Protein AF-A0A9D7SAE2-F1 (afdb_monomer_lite)

Radius of gyration: 14.71 Å; chains: 1; bounding box: 30×23×42 Å

Foldseek 3Di:
DDDDDLLVVLVVLLVVLQVLLVVLQV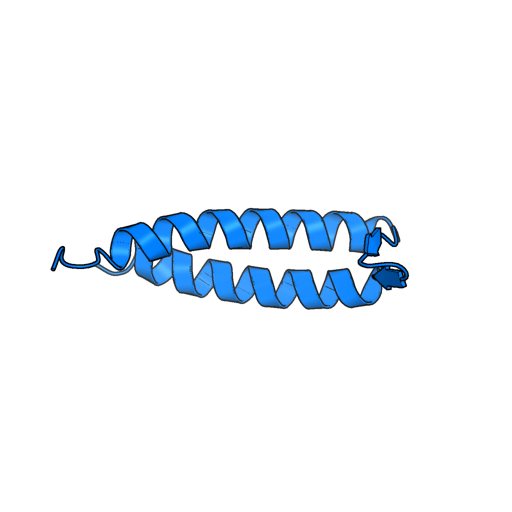CLVVQHWDDDPNRIDGSVNSNVSSVVSVVSNVVSCCSNPVND

Organism: NCBI:txid2981993

Sequence (68 aa):
MKKINWKEIFKFLSGAFFVTAGASWYFAWHQIDLPFMGGTMSHEFLAIRGCIHFVLFLITFYFGFIKK

Structure (mmCIF, N/CA/C/O backbone):
data_AF-A0A9D7SAE2-F1
#
_entry.id   AF-A0A9D7SAE2-F1
#
loop_
_atom_site.group_PDB
_atom_site.id
_atom_site.type_symbol
_atom_site.label_atom_id
_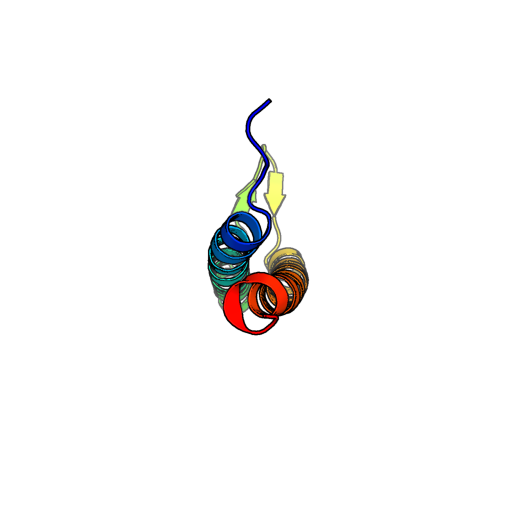atom_site.label_alt_id
_atom_site.label_comp_id
_atom_site.label_asym_id
_atom_site.label_entity_id
_atom_site.label_seq_id
_atom_site.pdbx_PDB_ins_code
_atom_site.Cartn_x
_atom_site.Cartn_y
_atom_site.Cartn_z
_atom_site.occupancy
_atom_site.B_iso_or_equiv
_atom_site.auth_seq_id
_atom_site.auth_comp_id
_atom_site.auth_asym_id
_atom_site.auth_atom_id
_atom_site.pdbx_PDB_model_num
ATOM 1 N N . MET A 1 1 ? -6.416 15.822 26.117 1.00 54.91 1 MET A N 1
ATOM 2 C CA . MET A 1 1 ? -5.949 15.158 24.875 1.00 54.91 1 MET A CA 1
ATOM 3 C C . MET A 1 1 ? -7.095 14.337 24.296 1.00 54.91 1 MET A C 1
ATOM 5 O O . MET A 1 1 ? -7.709 13.594 25.052 1.00 54.91 1 MET A O 1
ATOM 9 N N . LYS A 1 2 ? -7.436 14.484 23.006 1.00 74.88 2 LYS A N 1
ATOM 10 C CA . LYS A 1 2 ? -8.456 13.630 22.363 1.00 74.88 2 LYS A CA 1
ATOM 11 C C . LYS A 1 2 ? -7.935 12.187 22.300 1.00 74.88 2 LYS A C 1
ATOM 13 O O . LYS A 1 2 ? -6.793 11.971 21.904 1.00 74.88 2 LYS A O 1
ATOM 18 N N . LYS A 1 3 ? -8.754 11.212 22.704 1.00 85.81 3 LYS A N 1
ATOM 19 C CA . LYS A 1 3 ? -8.411 9.784 22.627 1.00 85.81 3 LYS A CA 1
ATOM 20 C C . LYS A 1 3 ? -8.347 9.373 21.154 1.00 85.81 3 LYS A C 1
ATOM 22 O O . LYS A 1 3 ? -9.309 9.580 20.420 1.00 85.81 3 LYS A O 1
ATOM 27 N N . ILE A 1 4 ? -7.216 8.821 20.726 1.00 88.44 4 ILE A N 1
ATOM 28 C CA . ILE A 1 4 ? -7.032 8.343 19.353 1.00 88.44 4 ILE A CA 1
ATOM 29 C C . ILE A 1 4 ? -7.924 7.117 19.126 1.00 88.44 4 ILE A C 1
ATOM 31 O O . ILE A 1 4 ? -7.866 6.150 19.889 1.00 88.44 4 ILE A O 1
ATOM 35 N N . ASN A 1 5 ? -8.745 7.153 18.074 1.00 93.62 5 ASN A N 1
ATOM 36 C CA . ASN A 1 5 ? -9.551 6.011 17.655 1.00 93.62 5 ASN A CA 1
ATOM 37 C C . ASN A 1 5 ? -8.752 5.134 16.681 1.00 93.62 5 ASN A C 1
ATOM 39 O O . ASN A 1 5 ? -8.804 5.314 15.466 1.00 93.62 5 ASN A O 1
ATOM 43 N N . TRP A 1 6 ? -8.010 4.174 17.233 1.00 94.00 6 TRP A N 1
ATOM 44 C CA . TRP A 1 6 ? -7.175 3.250 16.461 1.00 94.00 6 TRP A CA 1
ATOM 45 C C . TRP A 1 6 ? -7.948 2.434 15.422 1.00 94.00 6 TRP A C 1
ATOM 47 O O . TRP A 1 6 ? -7.402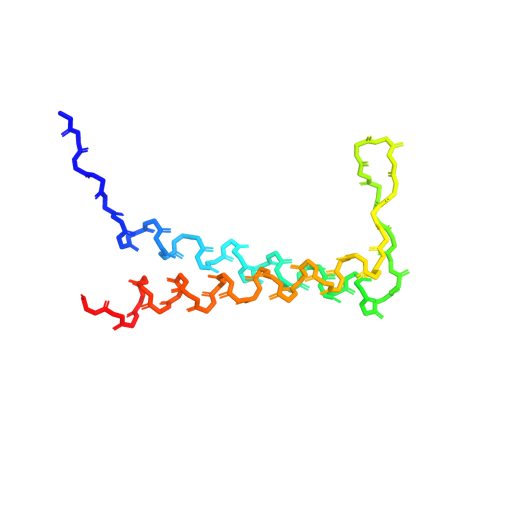 2.136 14.364 1.00 94.00 6 TRP A O 1
ATOM 57 N N . LYS A 1 7 ? -9.221 2.106 15.681 1.00 95.31 7 LYS A N 1
ATOM 58 C CA . LYS A 1 7 ? -10.044 1.333 14.742 1.00 95.31 7 LYS A CA 1
ATOM 59 C C . LYS A 1 7 ? -10.286 2.108 13.449 1.00 95.31 7 LYS A C 1
ATOM 61 O O . LYS A 1 7 ? -10.109 1.560 12.367 1.00 95.31 7 LYS A O 1
ATOM 66 N N . GLU A 1 8 ? -10.611 3.395 13.558 1.00 96.44 8 GLU A N 1
ATOM 67 C CA . GLU A 1 8 ? -10.792 4.264 12.388 1.00 96.44 8 GLU A CA 1
ATOM 68 C C . GLU A 1 8 ? -9.477 4.506 11.639 1.00 96.44 8 GLU A C 1
ATOM 70 O O . GLU A 1 8 ? -9.465 4.510 10.409 1.00 96.44 8 GLU A O 1
ATOM 75 N N . ILE A 1 9 ? -8.350 4.602 12.356 1.00 96.88 9 ILE A N 1
ATOM 76 C CA . ILE A 1 9 ? -7.023 4.659 11.725 1.00 96.88 9 ILE A CA 1
ATOM 77 C C . ILE A 1 9 ? -6.762 3.394 10.902 1.00 96.88 9 ILE A C 1
ATOM 79 O O . ILE A 1 9 ? -6.352 3.494 9.749 1.00 96.88 9 ILE A O 1
ATOM 83 N N . PHE A 1 10 ? -7.024 2.205 11.450 1.00 97.88 10 PHE A N 1
ATOM 84 C CA . PHE A 1 10 ? -6.812 0.954 10.719 1.00 97.88 10 PHE A CA 1
ATOM 85 C C . PHE A 1 10 ? -7.716 0.820 9.493 1.00 97.88 10 PHE A C 1
ATOM 87 O O . PHE A 1 10 ? -7.247 0.367 8.450 1.00 97.88 10 PHE A O 1
ATOM 94 N N . LYS A 1 11 ? -8.971 1.276 9.567 1.00 97.62 11 LYS A N 1
ATOM 95 C CA . LYS A 1 11 ? -9.855 1.327 8.392 1.00 97.62 11 LYS A CA 1
ATOM 96 C C . LYS A 1 11 ? -9.277 2.214 7.295 1.00 97.62 11 LYS A C 1
ATOM 98 O O . LYS A 1 11 ? -9.163 1.764 6.156 1.00 97.62 11 LYS A O 1
ATOM 103 N N . PHE A 1 12 ? -8.855 3.431 7.639 1.00 97.94 12 PHE A N 1
ATOM 104 C CA . PHE A 1 12 ? -8.229 4.348 6.686 1.00 97.94 12 PHE A CA 1
ATOM 105 C C . PHE A 1 12 ? -6.965 3.743 6.058 1.00 97.94 12 PHE A C 1
ATOM 107 O O . PHE A 1 12 ? -6.836 3.699 4.834 1.00 97.94 12 PHE A O 1
ATOM 114 N N . LEU A 1 13 ? -6.063 3.218 6.893 1.00 98.25 13 LEU A N 1
ATOM 115 C CA . LEU A 1 13 ? -4.813 2.613 6.438 1.00 98.25 13 LEU A CA 1
ATOM 116 C C . LEU A 1 13 ? -5.050 1.417 5.518 1.00 98.25 13 LEU A C 1
ATOM 118 O O . LEU A 1 13 ? -4.345 1.283 4.524 1.00 98.25 13 LEU A O 1
ATOM 122 N N . SER A 1 14 ? -6.058 0.586 5.792 1.00 98.31 14 SER A N 1
ATOM 123 C CA . SER A 1 14 ? -6.363 -0.559 4.931 1.00 98.31 14 SER A CA 1
ATOM 124 C C . SER A 1 14 ? -6.698 -0.135 3.500 1.00 98.31 14 SER A C 1
ATOM 126 O O . SER A 1 14 ? -6.161 -0.708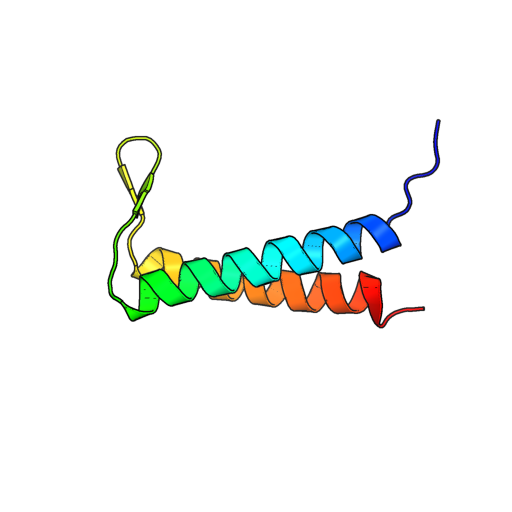 2.555 1.00 98.31 14 SER A O 1
ATOM 128 N N . GLY A 1 15 ? -7.486 0.931 3.324 1.00 98.06 15 GLY A N 1
ATOM 129 C CA . GLY A 1 15 ? -7.780 1.482 2.002 1.00 98.06 15 GLY A CA 1
ATOM 130 C C . GLY A 1 15 ? -6.527 2.031 1.318 1.00 98.06 15 GLY A C 1
ATOM 131 O O . GLY A 1 15 ? -6.264 1.709 0.160 1.00 98.06 15 GLY A O 1
ATOM 132 N N . ALA A 1 16 ? -5.714 2.801 2.046 1.00 98.31 16 ALA A N 1
ATOM 133 C CA . ALA A 1 16 ? -4.478 3.375 1.512 1.00 98.31 16 ALA A CA 1
ATOM 134 C C . ALA A 1 16 ? -3.483 2.293 1.053 1.00 98.31 16 ALA A C 1
ATOM 136 O O . ALA A 1 16 ? -2.920 2.375 -0.043 1.00 98.31 16 ALA A O 1
ATOM 137 N N . PHE A 1 17 ? -3.297 1.249 1.863 1.00 98.50 17 PHE A N 1
ATOM 138 C CA . PHE A 1 17 ? -2.424 0.127 1.537 1.00 98.50 17 PHE A CA 1
ATOM 139 C C . PHE A 1 17 ? -2.954 -0.701 0.367 1.00 98.50 17 PHE A C 1
ATOM 141 O O . PHE A 1 17 ? -2.173 -1.051 -0.516 1.00 98.50 17 PHE A O 1
ATOM 148 N N . PHE A 1 18 ? -4.265 -0.950 0.304 1.00 98.44 18 PHE A N 1
ATOM 149 C CA . PHE A 1 18 ? -4.882 -1.688 -0.798 1.00 98.44 18 PHE A CA 1
ATOM 150 C C . PHE A 1 18 ? -4.676 -0.988 -2.146 1.00 98.44 18 PHE A C 1
ATOM 152 O O . PHE A 1 18 ? -4.189 -1.601 -3.097 1.00 98.44 18 PHE A O 1
ATOM 159 N N . VAL A 1 19 ? -4.968 0.315 -2.214 1.00 98.44 19 VAL A N 1
ATOM 160 C CA . VAL A 1 19 ? -4.784 1.108 -3.440 1.00 98.44 19 VAL A CA 1
ATOM 161 C C . VAL A 1 19 ? -3.308 1.161 -3.835 1.00 98.44 19 VAL A C 1
ATOM 163 O O . VAL A 1 19 ? -2.975 0.991 -5.006 1.00 98.44 19 VAL A O 1
ATOM 166 N N . THR A 1 20 ? -2.405 1.332 -2.866 1.00 97.81 20 THR A N 1
ATOM 167 C CA . THR A 1 20 ? -0.960 1.382 -3.141 1.00 97.81 20 THR A CA 1
ATOM 168 C C . THR A 1 20 ? -0.428 0.044 -3.648 1.00 97.81 20 THR A C 1
ATOM 170 O O . THR A 1 20 ? 0.398 0.026 -4.564 1.00 97.81 20 THR A O 1
ATOM 173 N N . ALA A 1 21 ? -0.899 -1.073 -3.088 1.00 98.38 21 ALA A N 1
ATOM 174 C CA . ALA A 1 21 ? -0.552 -2.410 -3.555 1.00 98.38 21 ALA A CA 1
ATOM 175 C C . ALA A 1 21 ? -1.000 -2.619 -5.006 1.00 98.38 21 ALA A C 1
ATOM 177 O O . ALA A 1 21 ? -0.176 -2.960 -5.853 1.00 98.38 21 ALA A O 1
ATOM 178 N N . GLY A 1 22 ? -2.267 -2.309 -5.305 1.00 98.12 22 GLY A N 1
ATOM 179 C CA . GLY A 1 22 ? -2.826 -2.412 -6.652 1.00 98.12 22 GLY A CA 1
ATOM 180 C C . GLY A 1 22 ? -2.085 -1.550 -7.673 1.00 98.12 22 GLY A C 1
ATOM 181 O O . GLY A 1 22 ? -1.690 -2.052 -8.720 1.00 98.12 22 GLY A O 1
ATOM 182 N N . ALA A 1 23 ? -1.813 -0.283 -7.350 1.00 97.94 23 ALA A N 1
ATOM 183 C CA . ALA A 1 23 ? -1.049 0.600 -8.230 1.00 97.94 23 ALA A CA 1
ATOM 184 C C . ALA A 1 23 ? 0.374 0.073 -8.473 1.00 97.94 23 ALA A C 1
ATOM 186 O O . ALA A 1 23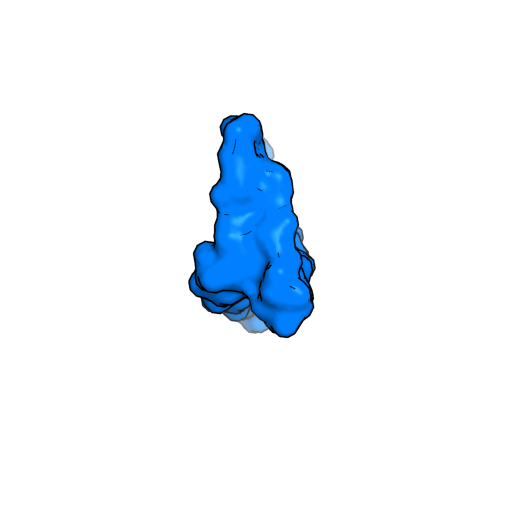 ? 0.829 0.023 -9.611 1.00 97.94 23 ALA A O 1
ATOM 187 N N . SER A 1 24 ? 1.071 -0.364 -7.419 1.00 97.75 24 SER A N 1
ATOM 188 C CA . SER A 1 24 ? 2.448 -0.863 -7.546 1.00 97.75 24 SER A CA 1
ATOM 189 C C . SER A 1 24 ? 2.508 -2.131 -8.405 1.00 97.75 24 SER A C 1
ATOM 191 O O . SER A 1 24 ? 3.361 -2.234 -9.281 1.00 97.75 24 SER A O 1
ATOM 193 N N . TRP A 1 25 ? 1.569 -3.063 -8.220 1.00 98.25 25 TRP A N 1
ATOM 194 C CA . TRP A 1 25 ? 1.478 -4.256 -9.062 1.00 98.25 25 TRP A CA 1
ATOM 195 C C . TRP A 1 25 ? 1.048 -3.960 -10.493 1.00 98.25 25 TRP A C 1
ATOM 197 O O . TRP A 1 25 ? 1.559 -4.605 -11.399 1.00 98.25 25 TRP A O 1
ATOM 207 N N . TYR A 1 26 ? 0.172 -2.980 -10.720 1.00 98.19 26 TYR A N 1
ATOM 208 C CA . TYR A 1 26 ? -0.189 -2.550 -12.070 1.00 98.19 26 TYR A CA 1
ATOM 209 C C . TYR A 1 26 ? 1.051 -2.096 -12.852 1.00 98.19 26 TYR A C 1
ATOM 211 O O . TYR A 1 26 ? 1.319 -2.599 -13.940 1.00 98.19 26 TYR A O 1
ATOM 219 N N . PHE A 1 27 ? 1.860 -1.206 -12.273 1.00 97.75 27 PHE A N 1
ATOM 220 C CA . PHE A 1 27 ? 3.094 -0.754 -12.920 1.00 97.75 27 PHE A CA 1
ATOM 221 C C . PHE A 1 27 ? 4.111 -1.885 -13.088 1.00 97.75 27 PHE A C 1
ATOM 223 O O . PHE A 1 27 ? 4.722 -1.998 -14.148 1.00 97.75 27 PHE A O 1
ATOM 230 N N . ALA A 1 28 ? 4.238 -2.762 -12.088 1.00 97.62 28 ALA A N 1
ATOM 231 C CA . ALA A 1 28 ? 5.094 -3.941 -12.173 1.00 97.62 28 ALA A CA 1
ATOM 232 C C . ALA A 1 28 ? 4.697 -4.872 -13.332 1.00 97.62 28 ALA A C 1
ATOM 234 O O . ALA A 1 28 ? 5.551 -5.308 -14.100 1.00 97.62 28 ALA A O 1
ATOM 235 N N . TRP A 1 29 ? 3.398 -5.143 -13.477 1.00 98.06 29 TRP A N 1
ATOM 236 C CA . TRP A 1 29 ? 2.841 -6.015 -14.511 1.00 98.06 29 TRP A CA 1
ATOM 237 C C . TRP A 1 29 ? 3.075 -5.469 -15.918 1.00 98.06 29 TRP A C 1
ATOM 239 O O . TRP A 1 29 ? 3.389 -6.218 -16.838 1.00 98.06 29 TRP A O 1
ATOM 249 N N . HIS A 1 30 ? 2.957 -4.152 -16.077 1.00 98.12 30 HIS A N 1
ATOM 250 C CA . HIS A 1 30 ? 3.178 -3.476 -17.351 1.00 98.12 30 HIS A CA 1
ATOM 251 C C . HIS A 1 30 ? 4.646 -3.108 -17.610 1.00 98.12 30 HIS A C 1
ATOM 253 O O . HIS A 1 30 ? 4.920 -2.454 -18.613 1.00 98.12 30 HIS A O 1
ATOM 259 N N . GLN A 1 31 ? 5.576 -3.518 -16.738 1.00 97.44 31 GLN A N 1
ATOM 260 C CA . GLN A 1 31 ? 7.005 -3.193 -16.835 1.00 97.44 31 GLN A CA 1
ATOM 261 C C . GLN A 1 31 ? 7.259 -1.678 -16.947 1.00 97.44 31 GLN A C 1
ATOM 263 O O . GLN A 1 31 ? 8.114 -1.222 -17.703 1.00 97.44 31 GLN A O 1
ATOM 268 N N . ILE A 1 32 ? 6.479 -0.889 -16.202 1.00 96.94 32 ILE A N 1
ATOM 269 C CA . ILE A 1 32 ? 6.569 0.572 -16.187 1.00 96.94 32 ILE A CA 1
ATOM 270 C C . ILE A 1 32 ? 7.420 1.008 -15.000 1.00 96.94 32 ILE A C 1
ATOM 272 O O . ILE A 1 32 ? 7.023 0.847 -13.843 1.00 96.94 32 ILE A O 1
ATOM 276 N N . ASP A 1 33 ? 8.549 1.636 -15.304 1.00 95.56 33 ASP A N 1
ATOM 277 C CA . ASP A 1 33 ? 9.358 2.336 -14.314 1.00 95.56 33 ASP A CA 1
ATOM 278 C C . ASP A 1 33 ? 8.764 3.714 -14.015 1.00 95.56 33 ASP A C 1
ATOM 280 O O . ASP A 1 33 ? 8.298 4.428 -14.909 1.00 95.56 33 ASP A O 1
ATOM 284 N N . LEU A 1 34 ? 8.792 4.110 -12.742 1.00 94.44 34 LEU A N 1
ATOM 285 C CA . LEU A 1 34 ? 8.249 5.395 -12.306 1.00 94.44 34 LEU A CA 1
ATOM 286 C C . LEU A 1 34 ? 9.368 6.392 -11.993 1.00 94.44 34 LEU A C 1
ATOM 288 O O . LEU A 1 34 ? 10.304 6.042 -11.270 1.00 94.44 34 LEU A O 1
ATOM 292 N N . PRO A 1 35 ? 9.271 7.656 -12.438 1.00 94.69 35 PRO A N 1
ATOM 293 C CA . PRO A 1 35 ? 10.172 8.696 -11.964 1.00 94.69 35 PRO A CA 1
ATOM 294 C C . PRO A 1 35 ? 9.917 8.951 -10.474 1.00 94.69 35 PRO A C 1
ATOM 296 O O . PRO A 1 35 ? 8.779 9.162 -10.048 1.00 94.69 35 PRO A O 1
ATOM 299 N N . PHE A 1 36 ? 10.972 8.938 -9.663 1.00 92.38 36 PHE A N 1
ATOM 300 C CA . PHE A 1 36 ? 10.861 9.130 -8.221 1.00 92.38 36 PHE A CA 1
ATOM 301 C C . PHE A 1 36 ? 12.080 9.860 -7.652 1.00 92.38 36 PHE A C 1
ATOM 303 O O . PHE A 1 36 ? 13.201 9.371 -7.740 1.00 92.38 36 PHE A O 1
ATOM 310 N N . MET A 1 37 ? 11.852 11.034 -7.050 1.00 91.00 37 MET A N 1
ATOM 311 C CA . MET A 1 37 ? 12.869 11.852 -6.360 1.00 91.00 37 MET A CA 1
ATOM 312 C C . MET A 1 37 ? 14.185 12.050 -7.143 1.00 91.00 37 MET A C 1
ATOM 314 O O . MET A 1 37 ? 15.270 11.964 -6.577 1.00 91.00 37 MET A O 1
ATOM 318 N N . GLY A 1 38 ? 14.099 12.315 -8.450 1.00 91.19 38 GLY A N 1
ATOM 319 C CA . GLY A 1 38 ? 15.277 12.523 -9.305 1.00 91.19 38 GLY A CA 1
ATOM 320 C C . GLY A 1 38 ? 15.962 11.238 -9.788 1.00 91.19 38 GLY A C 1
ATOM 321 O O . GLY A 1 38 ? 16.944 11.323 -10.516 1.00 91.19 38 GLY A O 1
ATOM 322 N N . GLY A 1 39 ? 15.436 10.066 -9.427 1.00 91.38 39 GLY A N 1
ATOM 323 C CA . GLY A 1 39 ? 15.819 8.768 -9.978 1.00 91.38 39 GLY A CA 1
ATOM 324 C C . GLY A 1 39 ? 14.631 8.026 -10.594 1.00 91.38 39 GLY A C 1
ATOM 325 O O . GLY A 1 39 ? 13.561 8.597 -10.825 1.00 91.38 39 GLY A O 1
ATOM 326 N N . THR A 1 40 ? 14.821 6.733 -10.842 1.00 94.12 40 THR A N 1
ATOM 327 C CA . THR A 1 40 ? 13.782 5.817 -11.319 1.00 94.12 40 THR A CA 1
ATOM 328 C C . THR A 1 40 ? 13.511 4.736 -10.281 1.00 94.12 40 THR A C 1
ATOM 330 O O . THR A 1 40 ? 14.416 4.192 -9.649 1.00 94.12 40 THR A O 1
ATOM 333 N N . MET A 1 41 ? 12.235 4.436 -10.084 1.00 94.75 41 MET A N 1
ATOM 334 C CA . MET A 1 41 ? 11.769 3.319 -9.283 1.00 94.75 41 MET A CA 1
ATOM 335 C C . MET A 1 41 ? 11.424 2.179 -10.233 1.00 94.75 41 MET A C 1
ATOM 337 O O . MET A 1 41 ? 10.472 2.302 -11.007 1.00 94.75 41 MET A O 1
ATOM 341 N N . SER A 1 42 ? 12.204 1.098 -10.177 1.00 96.81 42 SER A N 1
ATOM 342 C CA . SER A 1 42 ? 12.044 -0.014 -11.110 1.00 96.81 42 SER A CA 1
ATOM 343 C C . SER A 1 42 ? 10.734 -0.770 -10.894 1.00 96.81 42 SER A C 1
ATOM 345 O O . SER A 1 42 ? 10.244 -0.912 -9.765 1.00 96.81 42 SER A O 1
ATOM 347 N N . HIS A 1 43 ? 10.183 -1.315 -11.973 1.00 96.31 43 HIS A N 1
ATOM 348 C CA . HIS A 1 43 ? 8.991 -2.161 -11.946 1.00 96.31 43 HIS A CA 1
ATOM 349 C C . HIS A 1 43 ? 9.166 -3.408 -11.050 1.00 96.31 43 HIS A C 1
ATOM 351 O O . HIS A 1 43 ? 8.219 -3.852 -10.400 1.00 96.31 43 HIS A O 1
ATOM 357 N N . GLU A 1 44 ? 10.385 -3.942 -10.927 1.00 96.81 44 GLU A N 1
ATOM 358 C CA . GLU A 1 44 ? 10.737 -5.038 -10.005 1.00 96.81 44 GLU A CA 1
ATOM 359 C C . GLU A 1 44 ? 10.611 -4.617 -8.539 1.00 96.81 44 GLU A C 1
ATOM 361 O O . GLU A 1 44 ? 10.022 -5.326 -7.719 1.00 96.81 44 GLU A O 1
ATOM 366 N N . PHE A 1 45 ? 11.116 -3.426 -8.205 1.00 96.50 45 PHE A N 1
ATOM 367 C CA . PHE A 1 45 ? 10.947 -2.864 -6.873 1.00 96.50 45 PHE A CA 1
ATOM 368 C C . PHE A 1 45 ? 9.465 -2.623 -6.569 1.00 96.50 45 PHE A C 1
ATOM 370 O O . PHE A 1 45 ? 9.000 -2.927 -5.468 1.00 96.50 45 PHE A O 1
ATOM 377 N N . LEU A 1 46 ? 8.695 -2.132 -7.546 1.00 96.88 46 LEU A N 1
ATOM 378 C CA . LEU A 1 46 ? 7.248 -1.941 -7.415 1.00 96.88 46 LEU A CA 1
ATOM 379 C C . LEU A 1 46 ? 6.505 -3.262 -7.169 1.00 96.88 46 LEU A C 1
ATOM 381 O O . LEU A 1 46 ? 5.553 -3.269 -6.385 1.00 96.88 46 LEU A O 1
ATOM 385 N N . ALA A 1 47 ? 6.963 -4.382 -7.735 1.00 97.62 47 ALA A N 1
ATOM 386 C CA . ALA A 1 47 ? 6.390 -5.700 -7.463 1.00 97.62 47 ALA A CA 1
ATOM 387 C C . ALA A 1 47 ? 6.518 -6.078 -5.978 1.00 97.62 47 ALA A C 1
ATOM 389 O O . ALA A 1 47 ? 5.526 -6.416 -5.323 1.00 97.62 47 ALA A O 1
ATOM 390 N N . ILE A 1 48 ? 7.730 -5.949 -5.425 1.00 98.06 48 ILE A N 1
ATOM 391 C CA . ILE A 1 48 ? 8.019 -6.225 -4.008 1.00 98.06 48 ILE A CA 1
ATOM 392 C C . ILE A 1 48 ? 7.248 -5.251 -3.112 1.00 98.06 48 ILE A C 1
ATOM 394 O O . ILE A 1 48 ? 6.620 -5.654 -2.129 1.00 98.06 48 ILE A O 1
ATOM 398 N N . ARG A 1 49 ? 7.241 -3.963 -3.475 1.00 96.75 49 ARG A N 1
ATOM 399 C CA . ARG A 1 49 ? 6.502 -2.919 -2.759 1.00 96.75 49 ARG A CA 1
ATOM 400 C C . ARG A 1 49 ? 5.013 -3.246 -2.698 1.00 96.75 49 ARG A C 1
ATOM 402 O O . ARG A 1 49 ? 4.416 -3.094 -1.633 1.00 96.75 49 ARG A O 1
ATOM 409 N N . GLY A 1 50 ? 4.435 -3.721 -3.801 1.00 97.75 50 GLY A N 1
ATOM 410 C CA . GLY A 1 50 ? 3.046 -4.166 -3.869 1.00 97.75 50 GLY A CA 1
ATOM 411 C C . GLY A 1 50 ? 2.742 -5.265 -2.854 1.00 97.75 50 GLY A C 1
ATOM 412 O O . GLY A 1 50 ? 1.801 -5.124 -2.074 1.00 97.75 50 GLY A O 1
ATOM 413 N N . CYS A 1 51 ? 3.598 -6.287 -2.761 1.00 98.25 51 CYS A N 1
ATOM 414 C CA . CYS A 1 51 ? 3.454 -7.372 -1.785 1.00 98.25 51 CYS A CA 1
ATOM 415 C C . CYS A 1 51 ? 3.489 -6.868 -0.336 1.00 98.25 51 CYS A C 1
ATOM 417 O O . CYS A 1 51 ? 2.632 -7.240 0.465 1.00 98.25 51 CYS A O 1
ATOM 419 N N . ILE A 1 52 ? 4.436 -5.985 -0.001 1.00 98.38 52 ILE A N 1
ATOM 420 C CA . ILE A 1 52 ? 4.542 -5.403 1.348 1.00 98.38 52 ILE A CA 1
ATOM 421 C C . ILE A 1 52 ? 3.265 -4.631 1.701 1.00 98.38 52 ILE A C 1
ATOM 423 O O . ILE A 1 52 ? 2.697 -4.825 2.777 1.00 98.38 52 ILE A O 1
ATOM 427 N N . HIS A 1 53 ? 2.781 -3.783 0.790 1.00 98.50 53 HIS A N 1
ATOM 428 C CA . HIS A 1 53 ? 1.563 -3.005 1.022 1.00 98.50 53 HIS A CA 1
ATOM 429 C C . HIS A 1 53 ? 0.335 -3.908 1.108 1.00 98.50 53 HIS A C 1
ATOM 431 O O . HIS A 1 53 ? -0.544 -3.652 1.922 1.00 98.50 53 HIS A O 1
ATOM 437 N N . PHE A 1 54 ? 0.288 -5.002 0.353 1.00 98.50 54 PHE A N 1
ATOM 438 C CA . PHE A 1 54 ? -0.813 -5.951 0.449 1.00 98.50 54 PHE A CA 1
ATOM 439 C C . PHE A 1 54 ? -0.848 -6.665 1.808 1.00 98.50 54 PHE A C 1
ATOM 441 O O . PHE A 1 54 ? -1.913 -6.791 2.409 1.00 98.50 54 PHE A O 1
ATOM 448 N N . VAL A 1 55 ? 0.306 -7.055 2.358 1.00 98.62 55 VAL A N 1
ATOM 449 C CA . VAL A 1 55 ? 0.387 -7.614 3.721 1.00 98.62 55 VAL A CA 1
ATOM 450 C C . VAL A 1 55 ? -0.090 -6.595 4.759 1.00 98.62 55 VAL A C 1
ATOM 452 O O . VAL A 1 55 ? -0.891 -6.930 5.634 1.00 98.62 55 VAL A O 1
ATOM 455 N N . LEU A 1 56 ? 0.340 -5.335 4.646 1.00 98.50 56 LEU A N 1
ATOM 456 C CA . LEU A 1 56 ? -0.123 -4.261 5.531 1.00 98.50 56 LEU A CA 1
ATOM 457 C C . LEU A 1 56 ? -1.627 -4.000 5.387 1.00 98.50 56 LEU A C 1
ATOM 459 O O . LEU A 1 56 ? -2.304 -3.774 6.393 1.00 98.50 56 LEU A O 1
ATOM 463 N N . PHE A 1 57 ? -2.167 -4.087 4.171 1.00 98.50 57 PHE A N 1
ATOM 464 C CA . PHE A 1 57 ? -3.606 -4.063 3.928 1.00 98.50 57 PHE A CA 1
ATOM 465 C C . PHE A 1 57 ? -4.299 -5.181 4.706 1.00 98.50 57 PHE A C 1
ATOM 467 O O . PHE A 1 57 ? -5.201 -4.877 5.475 1.00 98.50 57 PHE A O 1
ATOM 474 N N . LEU A 1 58 ? -3.860 -6.438 4.596 1.00 98.56 58 LEU A N 1
ATOM 475 C CA . LEU A 1 58 ? -4.491 -7.559 5.304 1.00 98.56 58 LEU A CA 1
ATOM 476 C C . LEU A 1 58 ? -4.480 -7.364 6.826 1.00 98.56 58 LEU A C 1
ATOM 478 O O . LEU A 1 58 ? -5.501 -7.562 7.486 1.00 98.56 58 LEU A O 1
ATOM 482 N N . ILE A 1 59 ? -3.348 -6.918 7.379 1.00 98.31 59 ILE A N 1
ATOM 483 C CA . ILE A 1 59 ? -3.203 -6.636 8.813 1.00 98.31 59 ILE A CA 1
ATOM 484 C C . ILE A 1 59 ? -4.185 -5.539 9.237 1.00 98.31 59 ILE A C 1
ATOM 486 O O . ILE A 1 59 ? -4.991 -5.727 10.149 1.00 98.31 59 ILE A O 1
ATOM 490 N N . THR A 1 60 ? -4.146 -4.385 8.575 1.00 98.12 60 THR A N 1
ATOM 491 C CA . THR A 1 60 ? -4.977 -3.231 8.950 1.00 98.12 60 THR A CA 1
ATOM 492 C C . THR A 1 60 ? -6.457 -3.453 8.658 1.00 98.12 60 THR A C 1
ATOM 494 O O . THR A 1 60 ? -7.298 -3.037 9.451 1.00 98.12 60 THR A O 1
ATOM 497 N N . PHE A 1 61 ? -6.797 -4.184 7.599 1.00 98.31 61 PHE A N 1
ATOM 498 C CA . PHE A 1 61 ? -8.160 -4.606 7.296 1.00 98.31 61 PHE A CA 1
ATOM 499 C C . PHE A 1 61 ? -8.712 -5.502 8.404 1.00 98.31 61 PHE A C 1
ATOM 501 O O . PHE A 1 61 ? -9.813 -5.262 8.907 1.00 98.31 61 PHE A O 1
ATOM 508 N N . TYR A 1 62 ? -7.919 -6.479 8.856 1.00 98.25 62 TYR A N 1
ATOM 509 C CA . TYR A 1 62 ? -8.300 -7.337 9.970 1.00 98.25 62 TYR A CA 1
ATOM 510 C C . TYR A 1 62 ? -8.577 -6.519 11.236 1.00 98.25 62 TYR A C 1
ATOM 512 O O . TYR A 1 62 ? -9.649 -6.649 11.818 1.00 98.25 62 TYR A O 1
ATOM 520 N N . PHE A 1 63 ? -7.669 -5.630 11.645 1.00 97.62 63 PHE A N 1
ATOM 521 C CA . PHE A 1 63 ? -7.862 -4.821 12.857 1.00 97.62 63 PHE A CA 1
ATOM 522 C C . PHE A 1 63 ? -8.945 -3.736 12.726 1.00 97.62 63 PHE A C 1
ATOM 524 O O . PHE A 1 63 ? -9.571 -3.382 13.724 1.00 97.62 63 PHE A O 1
ATOM 531 N N . GLY A 1 64 ? -9.170 -3.197 11.527 1.00 96.81 64 GLY A N 1
ATOM 532 C CA . GLY A 1 64 ? -10.137 -2.125 11.277 1.00 96.81 64 GLY A CA 1
ATOM 533 C C . GLY A 1 64 ? -11.578 -2.615 11.117 1.00 96.81 64 GLY A C 1
ATOM 534 O O . GLY A 1 64 ? -12.506 -1.948 11.586 1.00 96.81 64 GLY A O 1
ATOM 535 N N . PHE A 1 65 ? -11.772 -3.774 10.480 1.00 96.31 65 PHE A N 1
ATOM 536 C CA . PHE A 1 65 ? -13.095 -4.273 10.087 1.00 96.31 65 PHE A CA 1
ATOM 537 C C . PHE A 1 65 ? -13.488 -5.601 10.736 1.00 96.31 65 PHE A C 1
ATOM 539 O O . PHE A 1 65 ? -14.653 -5.764 11.090 1.00 96.31 65 PHE A O 1
ATOM 546 N N . ILE A 1 66 ? -12.551 -6.540 10.903 1.00 96.56 66 ILE A N 1
ATOM 547 C CA . ILE A 1 66 ? -12.869 -7.905 11.362 1.00 96.56 66 ILE A CA 1
ATOM 548 C C . ILE A 1 66 ? -12.784 -8.018 12.885 1.00 96.56 66 ILE A C 1
ATOM 550 O O . ILE A 1 66 ? -13.702 -8.524 13.533 1.00 96.56 66 ILE A O 1
ATOM 554 N N . LYS A 1 67 ? -11.682 -7.552 13.477 1.00 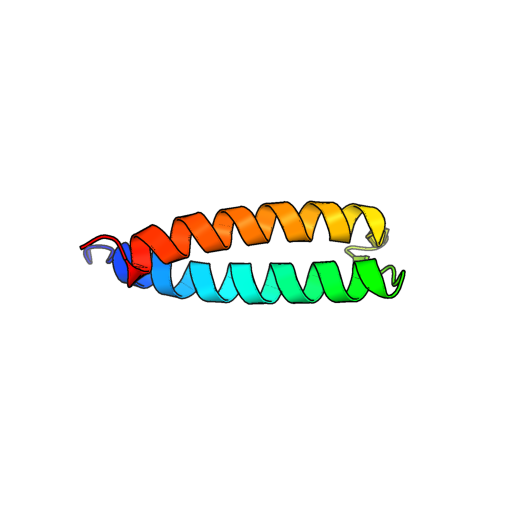92.81 67 LYS A N 1
ATOM 555 C CA . LYS A 1 67 ? -11.474 -7.594 14.922 1.00 92.81 67 LYS A CA 1
ATOM 556 C C . LYS A 1 67 ? -12.479 -6.658 15.601 1.00 92.81 67 LYS A C 1
ATOM 558 O O . LYS A 1 67 ? -12.599 -5.484 15.237 1.00 92.81 67 LYS A O 1
ATOM 563 N N . LYS A 1 68 ? -13.222 -7.202 16.569 1.00 78.25 68 LYS A N 1
ATOM 564 C CA . LYS A 1 68 ? -14.220 -6.449 17.339 1.00 78.25 68 LYS A CA 1
ATOM 565 C C . LYS A 1 68 ? -13.562 -5.352 18.167 1.00 78.25 68 LYS A C 1
ATOM 567 O O . LYS A 1 68 ? -12.596 -5.668 18.895 1.00 78.25 68 LYS A O 1
#

Secondary structure (DSSP, 8-state):
-PPP-HHHHHHHHHHHHHHHHHHHHHHHHTT--EEETTEEE-HHHHHHHHHHHHHHHHHHHIIIII--

pLDDT: mean 95.39, std 6.51, range [54.91, 98.62]